Protein AF-A0A178V1F7-F1 (afdb_monomer_lite)

Sequence (96 aa):
MKLSWQKELLSEILGQKDIKIEHFGVVEQRLNHKKVLILLDDVDNLEFLKTLVGKAEWFGSGSRIIVITQDRQLLKAHEIDLVYEVKLPSQGLALR

InterPro domains:
  IPR027417 P-loop containing nucleoside triphosphate hydrolase [G3DSA:3.40.50.300] (2-82)
  IPR027417 P-loop containing nucleoside triphosphate hydrolase [SSF52540] (7-91)
  IPR044974 Disease resistance protein, plants [PTHR11017] (4-77)

Organism: Arabidopsis thaliana (NCBI:txid3702)

Radius of gyration: 15.83 Å; chains: 1; bounding box: 30×28×51 Å

pLDDT: mean 85.15, std 8.21, range [54.62, 95.31]

Foldseek 3Di:
DLVVLQQVLCCVVVVDPPDDDPDPLVLLVVAQAPAEEAEAEADDDLVSCCSHCPDVNSHRPNHYYHYYYPDPVSCVVVVNPDDDDDDDDDPVVVVD

Secondary structure (DSSP, 8-state):
-HHHHHHHHHHHHHT-SS----STTHHHHHHTT---EEEE-S---HHHHHHHT--GGGS-TT-EEEE--S-HHHHHTTT------PPPPPHHHHT-

Structure (mmCIF, N/CA/C/O backbone):
data_AF-A0A178V1F7-F1
#
_entry.id   AF-A0A178V1F7-F1
#
loop_
_atom_site.group_PDB
_atom_site.id
_atom_site.type_symbol
_atom_site.label_atom_id
_atom_site.label_alt_id
_atom_site.label_comp_id
_atom_site.label_asym_id
_atom_site.label_entity_id
_atom_site.label_seq_id
_atom_site.pdbx_PDB_ins_code
_atom_site.Cartn_x
_atom_site.Cartn_y
_atom_site.Cartn_z
_atom_site.occupancy
_atom_site.B_iso_or_equiv
_atom_site.auth_seq_id
_atom_site.auth_comp_id
_atom_site.auth_asym_id
_atom_site.auth_atom_id
_atom_site.pdbx_PDB_model_num
ATOM 1 N N . MET A 1 1 ? 8.030 3.927 17.862 1.00 54.62 1 MET A N 1
ATOM 2 C CA . MET A 1 1 ? 8.141 4.140 16.401 1.00 54.62 1 MET A CA 1
ATOM 3 C C . MET A 1 1 ? 6.948 3.626 15.591 1.00 54.62 1 MET A C 1
ATOM 5 O O . MET A 1 1 ? 6.562 4.322 14.676 1.00 54.62 1 MET A O 1
ATOM 9 N N . LYS A 1 2 ? 6.301 2.486 15.892 1.00 60.31 2 LYS A N 1
ATOM 10 C CA . LYS A 1 2 ? 5.158 1.993 15.078 1.00 60.31 2 LYS A CA 1
ATOM 11 C C . LYS A 1 2 ? 3.872 2.839 15.146 1.00 60.31 2 LYS A C 1
ATOM 13 O O . LYS A 1 2 ? 3.170 2.976 14.155 1.00 60.31 2 LYS A O 1
ATOM 18 N N . LEU A 1 3 ? 3.581 3.433 16.306 1.00 66.19 3 LEU A N 1
ATOM 19 C CA . LEU A 1 3 ? 2.342 4.190 16.543 1.00 66.19 3 LEU A CA 1
ATOM 20 C C . LEU A 1 3 ? 2.321 5.578 15.879 1.00 66.19 3 LEU A C 1
ATOM 22 O O . LEU A 1 3 ? 1.243 6.090 15.593 1.00 66.19 3 LEU A O 1
ATOM 26 N N . SER A 1 4 ? 3.481 6.194 15.619 1.00 75.50 4 SER A N 1
ATOM 27 C CA . SER A 1 4 ? 3.538 7.511 14.966 1.00 75.50 4 SER A CA 1
ATOM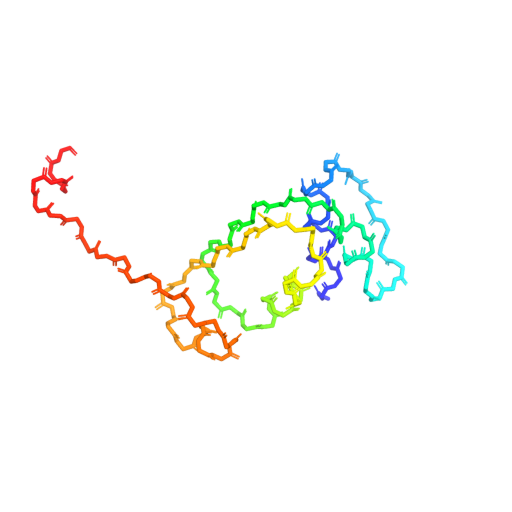 28 C C . SER A 1 4 ? 3.065 7.434 13.514 1.00 75.50 4 SER A C 1
ATOM 30 O O . SER A 1 4 ? 2.251 8.251 13.101 1.00 75.50 4 SER A O 1
ATOM 32 N N . TRP A 1 5 ? 3.463 6.386 12.790 1.00 77.19 5 TRP A N 1
ATOM 33 C CA . TRP A 1 5 ? 3.086 6.178 11.389 1.00 77.19 5 TRP A CA 1
ATOM 34 C C . TRP A 1 5 ? 1.592 5.928 11.195 1.00 77.19 5 TRP A C 1
ATOM 36 O O . TRP A 1 5 ? 0.978 6.477 10.287 1.00 77.19 5 TRP A O 1
ATOM 46 N N . GLN A 1 6 ? 0.973 5.141 12.078 1.00 79.75 6 GLN A N 1
ATOM 47 C CA . GLN A 1 6 ? -0.476 4.933 12.034 1.00 79.75 6 GLN A CA 1
ATOM 48 C C . GLN A 1 6 ? -1.238 6.239 12.283 1.00 79.75 6 GLN A C 1
ATOM 50 O O . GLN A 1 6 ? -2.288 6.464 11.680 1.00 79.75 6 GLN A O 1
ATOM 55 N N . LYS A 1 7 ? -0.713 7.106 13.160 1.00 84.25 7 LYS A N 1
ATOM 56 C CA . LYS A 1 7 ? -1.325 8.403 13.465 1.00 84.25 7 LYS A CA 1
ATOM 57 C C . LYS A 1 7 ? -1.235 9.333 12.263 1.00 84.25 7 LYS A C 1
ATOM 59 O O . LYS A 1 7 ? -2.235 9.959 11.927 1.00 84.25 7 LYS A O 1
ATOM 64 N N . GLU A 1 8 ? -0.073 9.395 11.621 1.00 83.12 8 GLU A N 1
ATOM 65 C CA . GLU A 1 8 ? 0.135 10.173 10.397 1.00 83.12 8 GLU A CA 1
ATOM 66 C C . GLU A 1 8 ? -0.768 9.682 9.264 1.00 83.12 8 GLU A C 1
ATOM 68 O O . GLU A 1 8 ? -1.527 10.477 8.718 1.00 83.12 8 GLU A O 1
ATOM 73 N N . LEU A 1 9 ? -0.803 8.373 8.992 1.00 82.94 9 LEU A N 1
ATOM 74 C CA . LEU A 1 9 ? -1.678 7.802 7.963 1.00 82.94 9 LEU A CA 1
ATOM 75 C C . LEU A 1 9 ? -3.151 8.133 8.206 1.00 82.94 9 LEU A C 1
ATOM 77 O O . LEU A 1 9 ? -3.860 8.555 7.295 1.00 82.94 9 LEU A O 1
ATOM 81 N N . LEU A 1 10 ? -3.625 7.945 9.439 1.00 87.50 10 LEU A N 1
ATOM 82 C CA . LEU A 1 10 ? -5.002 8.276 9.785 1.00 87.50 10 LEU A CA 1
ATOM 83 C C . LEU A 1 10 ? -5.267 9.778 9.671 1.00 87.50 10 LEU A C 1
ATOM 85 O O . LEU A 1 10 ? -6.355 10.157 9.246 1.00 87.50 10 LEU A O 1
ATOM 89 N N . SER A 1 11 ? -4.301 10.620 10.039 1.00 89.38 11 SER A N 1
ATOM 90 C CA . SER A 1 11 ? -4.419 12.076 9.940 1.00 89.38 11 SER A CA 1
ATOM 91 C C . SER A 1 11 ? -4.571 12.510 8.487 1.00 89.38 11 SER A C 1
ATOM 93 O O . SER A 1 11 ? -5.472 13.291 8.187 1.00 89.38 11 SER A O 1
ATOM 95 N N . GLU A 1 12 ? -3.748 11.963 7.593 1.00 87.56 12 GLU A N 1
ATOM 96 C CA . GLU A 1 12 ? -3.801 12.224 6.152 1.00 87.56 12 GLU A CA 1
ATOM 97 C C . GLU A 1 12 ? -5.115 11.725 5.534 1.00 87.56 12 GLU A C 1
ATOM 99 O O . GLU A 1 12 ? -5.835 12.488 4.891 1.00 87.56 12 GLU A O 1
ATOM 104 N N . ILE A 1 13 ? -5.499 10.468 5.786 1.00 87.56 13 ILE A N 1
ATOM 105 C CA . ILE A 1 13 ? -6.708 9.874 5.187 1.00 87.56 13 ILE A CA 1
ATOM 106 C C . ILE A 1 13 ? -7.993 10.534 5.707 1.00 87.56 13 ILE A C 1
ATOM 108 O O . ILE A 1 13 ? -8.964 10.683 4.961 1.00 87.56 13 ILE A O 1
ATOM 112 N N . LEU A 1 14 ? -8.042 10.885 6.995 1.00 89.12 14 LEU A N 1
ATOM 113 C CA . LEU A 1 14 ? -9.242 11.442 7.627 1.00 89.12 14 LEU A CA 1
ATOM 114 C C . LEU A 1 14 ? -9.273 12.975 7.622 1.00 89.12 14 LEU A C 1
ATOM 116 O O . LEU A 1 14 ? -10.312 13.541 7.962 1.00 89.12 14 LEU A O 1
ATOM 120 N N . GLY A 1 15 ? -8.168 13.642 7.277 1.00 88.50 15 GLY A N 1
ATOM 121 C CA . GLY A 1 15 ? -8.035 15.099 7.346 1.00 88.50 15 GLY A CA 1
ATOM 122 C C . GLY A 1 15 ? -8.152 15.658 8.770 1.00 88.50 15 GLY A C 1
ATOM 123 O O . GLY A 1 15 ? -8.620 16.781 8.958 1.00 88.50 15 GLY A O 1
ATOM 124 N N . GLN A 1 16 ? -7.790 14.872 9.789 1.00 88.12 16 GLN A N 1
ATOM 125 C CA . GLN A 1 16 ? -7.957 15.221 11.205 1.00 88.12 16 GLN A CA 1
ATOM 126 C C . GLN A 1 16 ? -6.607 15.296 11.914 1.00 88.12 16 GLN A C 1
ATOM 128 O O . GLN A 1 16 ? -5.870 14.316 11.952 1.00 88.12 16 GLN A O 1
ATOM 133 N N . LYS A 1 17 ? -6.322 16.431 12.558 1.00 83.50 17 LYS A N 1
ATOM 134 C CA . LYS A 1 17 ? -5.149 16.580 13.430 1.00 83.50 17 LYS A CA 1
ATOM 135 C C . LYS A 1 17 ? -5.397 15.924 14.793 1.00 83.50 17 LYS A C 1
ATOM 137 O O . LYS A 1 17 ? -6.536 15.772 15.224 1.00 83.50 17 LYS A O 1
ATOM 142 N N . ASP A 1 18 ? -4.315 15.531 15.464 1.00 81.19 18 ASP A N 1
ATOM 143 C CA . ASP A 1 18 ? -4.322 15.025 16.847 1.00 81.19 18 ASP A CA 1
ATOM 144 C C . ASP A 1 18 ? -5.144 13.756 17.107 1.00 81.19 18 ASP A C 1
ATOM 146 O O . ASP A 1 18 ? -5.679 13.541 18.197 1.00 81.19 18 ASP A O 1
ATOM 150 N N . ILE A 1 19 ? -5.173 12.849 16.129 1.00 84.88 19 ILE A N 1
ATOM 151 C CA . ILE A 1 19 ? -5.780 11.528 16.303 1.00 84.88 19 ILE A CA 1
ATOM 152 C C . ILE A 1 19 ? -5.101 10.783 17.458 1.00 84.88 19 ILE A C 1
ATOM 154 O O . ILE A 1 19 ? -3.886 10.568 17.465 1.00 84.88 19 ILE A O 1
ATOM 158 N N . LYS A 1 20 ? -5.904 10.374 18.442 1.00 82.81 20 LYS A N 1
ATOM 159 C CA . LYS A 1 20 ? -5.471 9.484 19.520 1.00 82.81 20 LYS A CA 1
ATOM 160 C C . LYS A 1 20 ? -5.480 8.042 19.024 1.00 82.81 20 LYS A C 1
ATOM 162 O O . LYS A 1 20 ? -6.500 7.563 18.531 1.00 82.81 20 LYS A O 1
ATOM 167 N N . ILE A 1 21 ? -4.349 7.362 19.179 1.00 81.75 21 ILE A N 1
ATOM 168 C CA . ILE A 1 21 ? -4.237 5.917 18.977 1.00 81.75 21 ILE A CA 1
ATOM 169 C C . ILE A 1 21 ? -4.126 5.283 20.354 1.00 81.75 21 ILE A C 1
ATOM 171 O O . ILE A 1 21 ? -3.090 5.373 21.005 1.00 81.75 21 ILE A O 1
ATOM 175 N N . GLU A 1 22 ? -5.230 4.703 20.811 1.00 78.31 22 GLU A N 1
ATOM 176 C CA . GLU A 1 22 ? -5.352 4.151 22.164 1.00 78.31 22 GLU A CA 1
ATOM 177 C C . GLU A 1 22 ? -4.947 2.671 22.226 1.00 78.31 22 GLU A C 1
ATOM 179 O O . GLU A 1 22 ? -4.573 2.180 23.285 1.00 78.31 22 GLU A O 1
ATOM 184 N N . HIS A 1 23 ? -4.994 1.959 21.094 1.00 78.00 23 HIS A N 1
ATOM 185 C CA . HIS A 1 23 ? -4.652 0.541 20.988 1.00 78.00 23 HIS A CA 1
ATOM 186 C C . HIS A 1 23 ? -4.300 0.146 19.541 1.00 78.00 23 HIS A C 1
ATOM 188 O O . HIS A 1 23 ? -4.508 0.908 18.594 1.00 78.00 23 HIS A O 1
ATOM 194 N N . PHE A 1 24 ? -3.767 -1.066 19.366 1.00 72.00 24 PHE A N 1
ATOM 195 C CA . PHE A 1 24 ? -3.577 -1.678 18.048 1.00 72.00 24 PHE A CA 1
ATOM 196 C C . PHE A 1 24 ? -4.937 -2.019 17.420 1.00 72.00 24 PHE A C 1
ATOM 198 O O . PHE A 1 24 ? -5.773 -2.614 18.086 1.00 72.00 24 PHE A O 1
ATOM 205 N N . GLY A 1 25 ? -5.152 -1.664 16.147 1.00 77.69 25 GLY A N 1
ATOM 206 C CA . GLY A 1 25 ? -6.410 -1.927 15.421 1.00 77.69 25 GLY A CA 1
ATOM 207 C C . GLY A 1 25 ? -7.282 -0.692 15.161 1.00 77.69 25 GLY A C 1
ATOM 208 O O . GLY A 1 25 ? -8.241 -0.767 14.399 1.00 77.69 25 GLY A O 1
ATOM 209 N N . VAL A 1 26 ? -6.915 0.480 15.696 1.00 84.31 26 VAL A N 1
ATOM 210 C CA . VAL A 1 26 ? -7.630 1.749 15.438 1.00 84.31 26 VAL A CA 1
ATOM 211 C C . VAL A 1 26 ? -7.689 2.089 13.943 1.00 84.31 26 VAL A C 1
ATOM 213 O O . VAL A 1 26 ? -8.666 2.683 13.490 1.00 84.31 26 VAL A O 1
ATOM 216 N N . VAL A 1 27 ? -6.665 1.707 13.170 1.00 84.44 27 VAL A N 1
ATOM 217 C CA . VAL A 1 27 ? -6.635 1.911 11.712 1.00 84.44 27 VAL A CA 1
ATOM 218 C C . VAL A 1 27 ? -7.779 1.158 11.043 1.00 84.44 27 VAL A C 1
ATOM 220 O O . VAL A 1 27 ? -8.605 1.780 10.382 1.00 84.44 27 VAL A O 1
ATOM 223 N N . GLU A 1 28 ? -7.874 -0.148 11.285 1.00 85.81 28 GLU A N 1
ATOM 224 C CA . GLU A 1 28 ? -8.962 -0.991 10.789 1.00 85.81 28 GLU A CA 1
ATOM 225 C C . GLU A 1 28 ? -10.323 -0.445 11.224 1.00 85.81 28 GLU A C 1
ATOM 227 O O . GLU A 1 28 ? -11.170 -0.166 10.383 1.00 85.81 28 GLU A O 1
ATOM 232 N N . GLN A 1 29 ? -10.519 -0.175 12.517 1.00 88.31 29 GLN A N 1
ATOM 233 C CA . GLN A 1 29 ? -11.803 0.313 13.029 1.00 88.31 29 GLN A CA 1
ATOM 234 C C . GLN A 1 29 ? -12.265 1.617 12.355 1.00 88.31 29 GLN A C 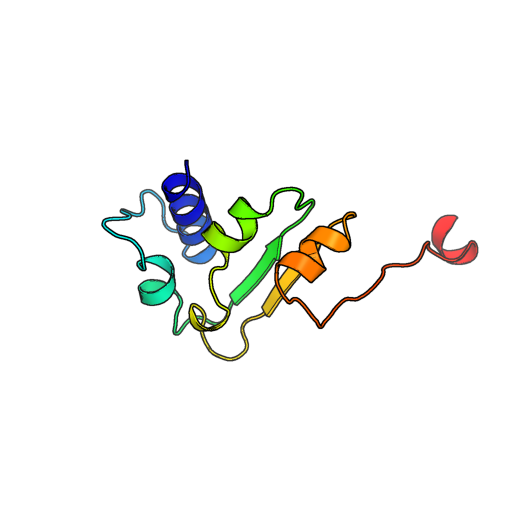1
ATOM 236 O O . GLN A 1 29 ? -13.463 1.842 12.183 1.00 88.31 29 GLN A O 1
ATOM 241 N N . ARG A 1 30 ? -11.329 2.503 11.996 1.00 88.75 30 ARG A N 1
ATOM 242 C CA . ARG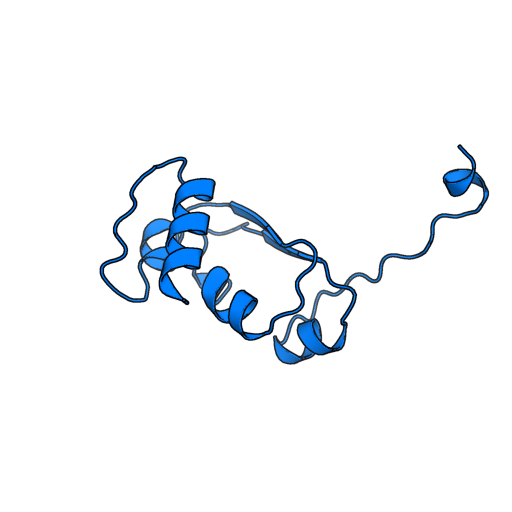 A 1 30 ? -11.649 3.800 11.384 1.00 88.75 30 ARG A CA 1
ATOM 243 C C . ARG A 1 30 ? -11.739 3.754 9.861 1.00 88.75 30 ARG A C 1
ATOM 245 O O . ARG A 1 30 ? -12.375 4.642 9.282 1.00 88.75 30 ARG A O 1
ATOM 252 N N . LEU A 1 31 ? -11.095 2.782 9.215 1.00 89.69 31 LEU A N 1
ATOM 253 C CA . LEU A 1 31 ? -10.959 2.720 7.759 1.00 89.69 31 LEU A CA 1
ATOM 254 C C . LEU A 1 31 ? -11.690 1.536 7.103 1.00 89.69 31 LEU A C 1
ATOM 256 O O . LEU A 1 31 ? -11.888 1.584 5.889 1.00 89.69 31 LEU A O 1
ATOM 260 N N . ASN A 1 32 ? -12.183 0.547 7.858 1.00 90.31 32 ASN A N 1
ATOM 261 C CA . ASN A 1 32 ? -12.831 -0.680 7.352 1.00 90.31 32 ASN A CA 1
ATOM 262 C C . ASN A 1 32 ? -14.051 -0.455 6.436 1.00 90.31 32 ASN A C 1
ATOM 264 O O . ASN A 1 32 ? -14.464 -1.351 5.704 1.00 90.31 32 ASN A O 1
ATOM 268 N N . HIS A 1 33 ? -14.642 0.739 6.450 1.00 90.44 33 HIS A N 1
ATOM 269 C CA . HIS A 1 33 ? -15.765 1.118 5.587 1.00 90.44 33 HIS A CA 1
ATOM 270 C C . HIS A 1 33 ? -15.440 2.291 4.656 1.00 90.44 33 HIS A C 1
ATOM 272 O O . HIS A 1 33 ? -16.320 2.806 3.965 1.00 90.44 33 HIS A O 1
ATOM 278 N N . LYS A 1 34 ? -14.180 2.728 4.615 1.00 90.81 34 LYS A N 1
ATOM 279 C CA . LYS A 1 34 ? -13.727 3.824 3.759 1.00 90.81 34 LYS A CA 1
ATOM 280 C C . LYS A 1 34 ? -12.982 3.272 2.559 1.00 90.81 34 LYS A C 1
ATOM 282 O O . LYS A 1 34 ? -11.988 2.569 2.701 1.00 90.81 34 LYS A O 1
ATOM 287 N N . LYS A 1 35 ? -13.459 3.635 1.370 1.00 93.38 35 LYS A N 1
ATOM 288 C CA . LYS A 1 35 ? -12.741 3.389 0.125 1.00 93.38 35 LYS A CA 1
ATOM 289 C C . LYS A 1 35 ? -11.572 4.368 0.024 1.00 93.38 35 LYS A C 1
ATOM 291 O O . LYS A 1 35 ? -11.804 5.574 -0.036 1.00 93.38 35 LYS A O 1
ATOM 296 N N . VAL A 1 36 ? -10.347 3.853 -0.014 1.00 90.62 36 VAL A N 1
ATOM 297 C CA . VAL A 1 36 ? -9.117 4.658 -0.077 1.00 90.62 36 VAL A CA 1
ATOM 298 C C . VAL A 1 36 ? -8.246 4.277 -1.272 1.00 90.62 36 VAL A C 1
ATOM 300 O O . VAL A 1 36 ? -8.286 3.145 -1.757 1.00 90.62 36 VAL A O 1
ATOM 303 N N . LEU A 1 37 ? -7.441 5.228 -1.737 1.00 92.25 37 LEU A N 1
ATOM 304 C CA . LEU A 1 37 ? -6.325 4.988 -2.645 1.00 92.25 37 LEU A CA 1
ATOM 305 C C . LEU A 1 37 ? -5.056 5.463 -1.941 1.00 92.25 37 LEU A C 1
ATOM 307 O O . LEU A 1 37 ? -4.921 6.655 -1.682 1.00 92.25 37 LEU A O 1
ATOM 311 N N . ILE A 1 38 ? -4.162 4.535 -1.611 1.00 88.88 38 ILE A N 1
ATOM 312 C CA . ILE A 1 38 ? -2.906 4.831 -0.916 1.00 88.88 38 ILE A CA 1
ATOM 313 C C . ILE A 1 38 ? -1.756 4.567 -1.883 1.00 88.88 38 ILE A C 1
ATOM 315 O O . ILE A 1 38 ? -1.661 3.475 -2.443 1.00 88.88 38 ILE A O 1
ATOM 319 N N . LEU A 1 39 ? -0.894 5.565 -2.065 1.00 89.81 39 LEU A N 1
ATOM 320 C CA . LEU A 1 39 ? 0.359 5.439 -2.801 1.00 89.81 39 LEU A CA 1
ATOM 321 C C . LEU A 1 39 ? 1.505 5.497 -1.792 1.00 89.81 39 LEU A C 1
ATOM 323 O O . LEU A 1 39 ? 1.614 6.472 -1.052 1.00 89.81 39 LEU A O 1
ATOM 327 N N . LEU A 1 40 ? 2.324 4.453 -1.745 1.00 88.94 40 LEU A N 1
ATOM 328 C CA . LEU A 1 40 ? 3.524 4.406 -0.917 1.00 88.94 40 LEU A CA 1
ATOM 329 C C . LEU A 1 40 ? 4.728 4.453 -1.849 1.00 88.94 40 LEU A C 1
ATOM 331 O O . LEU A 1 40 ? 5.001 3.472 -2.539 1.00 88.94 40 LEU A O 1
ATOM 335 N N . ASP A 1 41 ? 5.382 5.608 -1.900 1.00 88.94 41 ASP A N 1
ATOM 336 C CA . ASP A 1 41 ? 6.565 5.833 -2.724 1.00 88.94 41 ASP A CA 1
ATOM 337 C C . ASP A 1 41 ? 7.852 5.513 -1.958 1.00 88.94 41 ASP A C 1
ATOM 339 O O . ASP A 1 41 ? 7.893 5.656 -0.736 1.00 88.94 41 ASP A O 1
ATOM 343 N N . ASP A 1 42 ? 8.871 5.067 -2.692 1.00 88.38 42 ASP A N 1
ATOM 344 C CA . ASP A 1 42 ? 10.222 4.758 -2.201 1.00 88.38 42 ASP A CA 1
ATOM 345 C C . ASP A 1 42 ? 10.274 3.873 -0.937 1.00 88.38 42 ASP A C 1
ATOM 347 O O . ASP A 1 42 ? 10.968 4.148 0.041 1.00 88.38 42 ASP A O 1
ATOM 351 N N . VAL A 1 43 ? 9.494 2.789 -0.930 1.00 85.81 43 VAL A N 1
ATOM 352 C CA . VAL A 1 43 ? 9.447 1.886 0.227 1.00 85.81 43 VAL A CA 1
ATOM 353 C C . VAL A 1 43 ? 10.661 0.956 0.243 1.00 85.81 43 VAL A C 1
ATOM 355 O O . VAL A 1 43 ? 10.800 0.096 -0.630 1.00 85.81 43 VAL A O 1
ATOM 358 N N . ASP A 1 44 ? 11.477 1.061 1.291 1.00 83.75 44 ASP A N 1
ATOM 359 C CA . ASP A 1 44 ? 12.688 0.256 1.519 1.00 83.75 44 ASP A CA 1
ATOM 360 C C . ASP A 1 44 ? 12.616 -0.641 2.775 1.00 83.75 44 ASP A C 1
ATOM 362 O O . ASP A 1 44 ? 13.429 -1.549 2.958 1.00 83.75 44 ASP A O 1
ATOM 366 N N . ASN A 1 45 ? 11.624 -0.421 3.646 1.00 79.94 45 ASN A N 1
ATOM 367 C CA . ASN A 1 45 ? 11.539 -1.068 4.951 1.00 79.94 45 ASN A CA 1
ATOM 368 C C . ASN A 1 45 ? 10.345 -2.023 5.060 1.00 79.94 45 ASN A C 1
ATOM 370 O O . ASN A 1 45 ? 9.177 -1.637 4.955 1.00 79.94 45 ASN A O 1
ATOM 374 N N . LEU A 1 46 ? 10.642 -3.283 5.387 1.00 73.81 46 LEU A N 1
ATOM 375 C CA . LEU A 1 46 ? 9.633 -4.322 5.532 1.00 73.81 46 LEU A CA 1
ATOM 376 C C . LEU A 1 46 ? 8.635 -4.046 6.674 1.00 73.81 46 LEU A C 1
ATOM 378 O O . LEU A 1 46 ? 7.440 -4.322 6.582 1.00 73.81 46 LEU A O 1
ATOM 382 N N . GLU A 1 47 ? 9.127 -3.513 7.787 1.00 75.88 47 GLU A N 1
ATOM 383 C CA . GLU A 1 47 ? 8.329 -3.273 8.987 1.00 75.88 47 GLU A CA 1
ATOM 384 C C . GLU A 1 47 ? 7.359 -2.095 8.813 1.00 75.88 47 GLU A C 1
ATOM 386 O O . GLU A 1 47 ? 6.291 -2.071 9.435 1.00 75.88 47 GLU A O 1
ATOM 391 N N . PHE A 1 48 ? 7.693 -1.157 7.923 1.00 74.88 48 PHE A N 1
ATOM 392 C CA . PHE A 1 48 ? 6.856 -0.016 7.561 1.00 74.88 48 PHE A CA 1
ATOM 393 C C . PHE A 1 48 ? 5.555 -0.468 6.889 1.00 74.88 48 PHE A C 1
ATOM 395 O O . PHE A 1 48 ? 4.473 -0.132 7.374 1.00 74.88 48 PHE A O 1
ATOM 402 N N . LEU A 1 49 ? 5.644 -1.316 5.857 1.00 78.19 49 LEU A N 1
ATOM 403 C CA . LEU A 1 49 ? 4.478 -1.866 5.152 1.00 78.19 49 LEU A CA 1
ATOM 404 C C . LEU A 1 49 ? 3.536 -2.621 6.091 1.00 78.19 49 LEU A C 1
ATOM 406 O O . LEU A 1 49 ? 2.340 -2.328 6.135 1.00 78.19 49 LEU A O 1
ATOM 410 N N . LYS A 1 50 ? 4.078 -3.529 6.913 1.00 77.12 50 LYS A N 1
ATOM 411 C CA . LYS A 1 50 ? 3.274 -4.270 7.902 1.00 77.12 50 LYS A CA 1
ATOM 412 C C . LYS A 1 50 ? 2.569 -3.348 8.896 1.00 77.12 50 LYS A C 1
ATOM 414 O O . LYS A 1 50 ? 1.462 -3.648 9.330 1.00 77.12 50 LYS A O 1
ATOM 419 N N . THR A 1 51 ? 3.205 -2.240 9.274 1.00 73.12 51 THR A N 1
ATOM 420 C CA . THR A 1 51 ? 2.662 -1.309 10.274 1.00 73.12 51 THR A CA 1
ATOM 421 C C . THR A 1 51 ? 1.576 -0.393 9.700 1.00 73.12 51 THR A C 1
ATOM 423 O O . THR A 1 51 ? 0.594 -0.112 10.395 1.00 73.12 51 THR A O 1
ATOM 426 N N . LEU A 1 52 ? 1.750 0.081 8.463 1.00 71.81 52 LEU A N 1
ATOM 427 C CA . LEU A 1 52 ? 0.882 1.084 7.836 1.00 71.81 52 LEU A CA 1
ATOM 428 C C . LEU A 1 52 ? -0.344 0.494 7.162 1.00 71.81 52 LEU A C 1
ATOM 430 O O . LEU A 1 52 ? -1.445 1.009 7.335 1.00 71.81 52 LEU A O 1
ATOM 434 N N . VAL A 1 53 ? -0.152 -0.570 6.392 1.00 68.12 53 VAL A N 1
ATOM 435 C CA . VAL A 1 53 ? -1.214 -1.125 5.548 1.00 68.12 53 VAL A CA 1
ATOM 436 C C . VAL A 1 53 ? -1.696 -2.486 6.014 1.00 68.12 53 VAL A C 1
ATOM 438 O O . VAL A 1 53 ? -2.709 -2.954 5.505 1.00 68.12 53 VAL A O 1
ATOM 441 N N . GLY A 1 54 ? -1.045 -3.056 7.037 1.00 72.69 54 GLY A N 1
ATOM 442 C CA . GLY A 1 54 ? -1.507 -4.244 7.748 1.00 72.69 54 GLY A CA 1
ATOM 443 C C . GLY A 1 54 ? -1.978 -5.328 6.789 1.00 72.69 54 GLY A C 1
ATOM 444 O O . GLY A 1 54 ? -1.193 -5.844 5.996 1.00 72.69 54 GLY A O 1
ATOM 445 N N . LYS A 1 55 ? -3.277 -5.638 6.849 1.00 74.50 55 LYS A N 1
ATOM 446 C CA . LYS A 1 55 ? -3.976 -6.432 5.835 1.00 74.50 55 LYS A CA 1
ATOM 447 C C . LYS A 1 55 ? -4.889 -5.535 5.005 1.00 74.50 55 LYS A C 1
ATOM 449 O O . LYS A 1 55 ? -5.472 -4.587 5.524 1.00 74.50 55 LYS A O 1
ATOM 454 N N . ALA A 1 56 ? -5.128 -5.919 3.751 1.00 74.62 56 ALA A N 1
ATOM 455 C CA . ALA A 1 56 ? -6.108 -5.260 2.882 1.00 74.62 56 ALA A CA 1
ATOM 456 C C . ALA A 1 56 ? -7.520 -5.166 3.507 1.00 74.62 56 ALA A C 1
ATOM 458 O O . ALA A 1 56 ? -8.278 -4.258 3.183 1.00 74.62 56 ALA A O 1
ATOM 459 N N . GLU A 1 57 ? -7.840 -6.071 4.438 1.00 80.31 57 GLU A N 1
ATOM 460 C CA . GLU A 1 57 ? -9.085 -6.130 5.220 1.00 80.31 57 GLU A CA 1
ATOM 461 C C . GLU A 1 57 ? -9.325 -4.888 6.095 1.00 80.31 57 GLU A C 1
ATOM 463 O O . GLU A 1 57 ? -10.457 -4.621 6.489 1.00 80.31 57 GLU A O 1
ATOM 468 N N . TRP A 1 58 ? -8.287 -4.094 6.371 1.00 87.38 58 TRP A N 1
ATOM 469 C CA . TRP A 1 58 ? -8.405 -2.875 7.174 1.00 87.38 58 TRP A CA 1
ATOM 470 C C . TRP A 1 58 ? -9.165 -1.744 6.478 1.00 87.38 58 TRP A C 1
ATOM 472 O O . TRP A 1 58 ? -9.490 -0.745 7.121 1.00 87.38 58 TRP A O 1
ATOM 482 N N . PHE A 1 59 ? -9.439 -1.875 5.180 1.00 89.75 59 PHE A N 1
ATOM 483 C CA . PHE A 1 59 ? -10.011 -0.820 4.355 1.00 89.75 59 PHE A CA 1
ATOM 484 C C . PHE A 1 59 ? -11.337 -1.248 3.730 1.00 89.75 59 PHE A C 1
ATOM 486 O O . PHE A 1 59 ? -11.598 -2.426 3.493 1.00 89.75 59 PHE A O 1
ATOM 493 N N . GLY A 1 60 ? -12.175 -0.264 3.408 1.00 92.25 60 GLY A N 1
ATOM 494 C CA . GLY A 1 60 ? -13.450 -0.509 2.746 1.00 92.25 60 GLY A CA 1
ATOM 495 C C . GLY A 1 60 ? -13.295 -1.128 1.358 1.00 92.25 60 GLY A C 1
ATOM 496 O O . GLY A 1 60 ? -12.286 -0.947 0.672 1.00 92.25 60 GLY A O 1
ATOM 497 N N . SER A 1 61 ? -14.343 -1.823 0.912 1.00 92.56 61 SER A N 1
ATOM 498 C CA . SER A 1 61 ? -14.387 -2.449 -0.413 1.00 92.56 61 SER A CA 1
ATOM 499 C C . SER A 1 61 ? -14.050 -1.465 -1.544 1.00 92.56 61 SER A C 1
ATOM 501 O O . SER A 1 61 ? -14.462 -0.301 -1.547 1.00 92.56 61 SER A O 1
ATOM 503 N N . GLY A 1 62 ? -13.281 -1.946 -2.525 1.00 92.12 62 GLY A N 1
ATOM 504 C CA . GLY A 1 62 ? -12.805 -1.155 -3.660 1.00 92.12 62 GLY A CA 1
ATOM 505 C C . GLY A 1 62 ? -11.595 -0.264 -3.362 1.00 92.12 62 GLY A C 1
ATOM 506 O O . GLY A 1 62 ? -11.195 0.495 -4.250 1.00 92.12 62 GLY A O 1
ATOM 507 N N . SER A 1 63 ? -11.027 -0.339 -2.155 1.00 91.62 63 SER A N 1
ATOM 508 C CA . SER A 1 63 ? -9.760 0.318 -1.824 1.00 91.62 63 SER A CA 1
ATOM 509 C C . SER A 1 63 ? -8.596 -0.270 -2.613 1.00 91.62 63 SER A C 1
ATOM 511 O O . SER A 1 63 ? -8.626 -1.432 -3.024 1.00 91.62 63 SER A O 1
ATOM 513 N N . ARG A 1 64 ? -7.565 0.544 -2.838 1.00 91.25 64 ARG A N 1
ATOM 514 C CA . ARG A 1 64 ? -6.335 0.132 -3.518 1.00 91.25 64 ARG A CA 1
ATOM 515 C C . ARG A 1 64 ? -5.128 0.720 -2.808 1.00 91.25 64 ARG A C 1
ATOM 517 O O . ARG A 1 64 ? -5.114 1.900 -2.472 1.00 91.25 64 ARG A O 1
ATOM 524 N N . ILE A 1 65 ? -4.114 -0.109 -2.623 1.00 89.06 65 ILE A N 1
ATOM 525 C CA . ILE A 1 65 ? -2.815 0.281 -2.086 1.00 89.06 65 ILE A CA 1
ATOM 526 C C . ILE A 1 65 ? -1.800 -0.034 -3.175 1.00 89.06 65 ILE A C 1
ATOM 528 O O . ILE A 1 65 ? -1.789 -1.148 -3.698 1.00 89.06 65 ILE A O 1
ATOM 532 N N . ILE A 1 66 ? -0.984 0.946 -3.537 1.00 91.69 66 ILE A N 1
ATOM 533 C CA . ILE A 1 66 ? 0.066 0.806 -4.540 1.00 91.69 66 ILE A CA 1
ATOM 534 C C . ILE A 1 66 ? 1.387 1.095 -3.843 1.00 91.69 66 ILE A C 1
ATOM 536 O O . ILE A 1 66 ? 1.572 2.171 -3.279 1.00 91.69 66 ILE A O 1
ATOM 540 N N . VAL A 1 67 ? 2.285 0.118 -3.883 1.00 91.31 67 VAL A N 1
ATOM 541 C CA . VAL A 1 67 ? 3.638 0.219 -3.338 1.00 91.31 67 VAL A CA 1
ATOM 542 C C . VAL A 1 67 ? 4.599 0.397 -4.501 1.00 91.31 67 VAL A C 1
ATOM 544 O O . VAL A 1 67 ? 4.587 -0.404 -5.438 1.00 91.31 67 VAL A O 1
ATOM 547 N N . ILE A 1 68 ? 5.416 1.439 -4.441 1.00 93.31 68 ILE A N 1
ATOM 548 C CA . ILE A 1 68 ? 6.455 1.740 -5.418 1.00 93.31 68 ILE A CA 1
ATOM 549 C C . ILE A 1 68 ? 7.792 1.529 -4.714 1.00 93.31 68 ILE A C 1
ATOM 551 O O . ILE A 1 68 ? 8.051 2.075 -3.644 1.00 93.31 68 ILE A O 1
ATOM 555 N N . THR A 1 69 ? 8.619 0.662 -5.287 1.00 92.94 69 THR A N 1
ATOM 556 C CA . THR A 1 69 ? 9.930 0.313 -4.742 1.00 92.94 69 THR A CA 1
ATOM 557 C C . THR A 1 69 ? 10.846 -0.155 -5.864 1.00 92.94 69 THR A C 1
ATOM 559 O O . THR A 1 69 ? 10.386 -0.673 -6.887 1.00 92.94 69 THR A O 1
ATOM 562 N N . GLN A 1 70 ? 12.148 0.015 -5.659 1.00 93.06 70 GLN A N 1
ATOM 563 C CA . GLN A 1 70 ? 13.185 -0.579 -6.500 1.00 93.06 70 GLN A CA 1
ATOM 564 C C . GLN A 1 70 ? 13.570 -1.992 -6.026 1.00 93.06 70 GLN A C 1
ATOM 566 O O . GLN A 1 70 ? 14.210 -2.735 -6.772 1.00 93.06 70 GLN A O 1
ATOM 571 N N . ASP A 1 71 ? 13.155 -2.397 -4.819 1.00 91.38 71 ASP A N 1
ATOM 572 C CA . ASP A 1 71 ? 13.446 -3.715 -4.262 1.00 91.38 71 ASP A CA 1
ATOM 573 C C . ASP A 1 71 ? 12.294 -4.704 -4.492 1.00 91.38 71 ASP A C 1
ATOM 575 O O . ASP A 1 71 ? 11.296 -4.772 -3.770 1.00 91.38 71 ASP A O 1
ATOM 579 N N . ARG A 1 72 ? 12.465 -5.565 -5.496 1.00 90.12 72 ARG A N 1
ATOM 580 C CA . ARG A 1 72 ? 11.504 -6.634 -5.792 1.00 90.12 72 ARG A CA 1
ATOM 581 C C . ARG A 1 72 ? 11.413 -7.689 -4.679 1.00 90.12 72 ARG A C 1
ATOM 583 O O . ARG A 1 72 ? 10.385 -8.363 -4.579 1.00 90.12 72 ARG A O 1
ATOM 590 N N . GLN A 1 73 ? 12.458 -7.886 -3.874 1.00 89.38 73 GLN A N 1
ATOM 591 C CA . GLN A 1 73 ? 12.432 -8.863 -2.778 1.00 89.38 73 GLN A CA 1
ATOM 592 C C . GLN A 1 73 ? 11.502 -8.405 -1.655 1.00 89.38 73 GLN A C 1
ATOM 594 O O . GLN A 1 73 ? 10.801 -9.235 -1.076 1.00 89.38 73 GLN A O 1
ATOM 599 N N . LEU A 1 74 ? 11.413 -7.097 -1.414 1.00 88.94 74 LEU A N 1
ATOM 600 C CA . LEU A 1 74 ? 10.497 -6.513 -0.436 1.00 88.94 74 LEU A CA 1
ATOM 601 C C . LEU A 1 74 ? 9.024 -6.798 -0.771 1.00 88.94 74 LEU 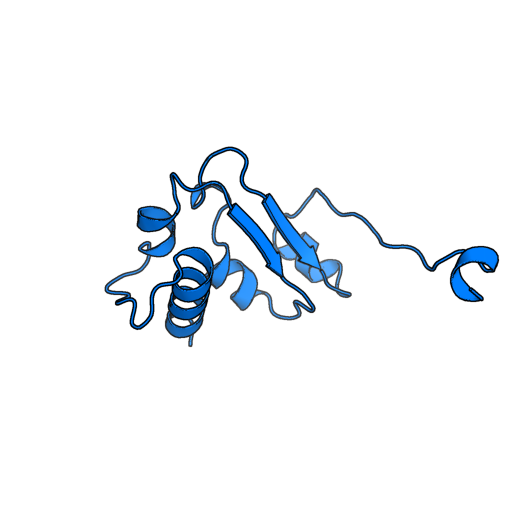A C 1
ATOM 603 O O . LEU A 1 74 ? 8.247 -7.120 0.133 1.00 88.94 74 LEU A O 1
ATOM 607 N N . LEU A 1 75 ? 8.655 -6.762 -2.057 1.00 89.19 75 LEU A N 1
ATOM 608 C CA . LEU A 1 75 ? 7.310 -7.134 -2.522 1.00 89.19 75 LEU A CA 1
ATOM 609 C C . LEU A 1 75 ? 7.022 -8.625 -2.290 1.00 89.19 75 LEU A C 1
ATOM 611 O O . LEU A 1 75 ? 5.968 -8.979 -1.763 1.00 89.19 75 LEU A O 1
ATOM 615 N N . LYS A 1 76 ? 7.985 -9.500 -2.615 1.00 88.00 76 LYS A N 1
ATOM 616 C CA . LYS A 1 76 ? 7.861 -10.952 -2.393 1.00 88.00 76 LYS A CA 1
ATOM 617 C C . LYS A 1 76 ? 7.726 -11.305 -0.914 1.00 88.00 76 LYS A C 1
ATOM 619 O O . LYS A 1 76 ? 6.906 -12.143 -0.562 1.00 88.00 76 LYS A O 1
ATOM 624 N N . ALA A 1 77 ? 8.502 -10.655 -0.050 1.00 86.94 77 ALA A N 1
ATOM 625 C CA . ALA A 1 77 ? 8.466 -10.878 1.393 1.00 86.94 77 ALA A CA 1
ATOM 626 C C . ALA A 1 77 ? 7.141 -10.433 2.054 1.00 86.94 77 ALA A C 1
ATOM 628 O O . ALA A 1 77 ? 6.895 -10.773 3.212 1.00 86.94 77 ALA A O 1
ATOM 629 N N . HIS A 1 78 ? 6.300 -9.689 1.327 1.00 82.81 78 HIS A N 1
ATOM 630 C CA . HIS A 1 78 ? 4.944 -9.301 1.723 1.00 82.81 78 HIS A CA 1
ATOM 631 C C . HIS A 1 78 ? 3.838 -10.059 0.996 1.00 82.81 78 HIS A C 1
ATOM 633 O O . HIS A 1 78 ? 2.678 -9.686 1.150 1.00 82.81 78 HIS A O 1
ATOM 639 N N . GLU A 1 79 ? 4.178 -11.082 0.206 1.00 84.94 79 GLU A N 1
ATOM 640 C CA . GLU A 1 79 ? 3.187 -11.861 -0.549 1.00 84.94 79 GLU A CA 1
ATOM 641 C C . GLU A 1 79 ? 2.350 -10.965 -1.488 1.00 84.94 79 GLU A C 1
ATOM 643 O O . GLU A 1 79 ? 1.168 -11.194 -1.734 1.00 84.94 79 GLU A O 1
ATOM 648 N N . ILE A 1 80 ? 2.965 -9.895 -2.014 1.00 85.94 80 ILE A N 1
ATOM 649 C CA . ILE A 1 80 ? 2.340 -9.032 -3.018 1.00 85.94 80 ILE A CA 1
ATOM 650 C C . ILE A 1 80 ? 2.544 -9.681 -4.387 1.00 85.94 80 ILE A C 1
ATOM 652 O O . ILE A 1 80 ? 3.611 -9.564 -4.992 1.00 85.94 80 ILE A O 1
ATOM 656 N N . ASP A 1 81 ? 1.502 -10.344 -4.884 1.00 84.06 81 ASP A N 1
ATOM 657 C CA . ASP A 1 81 ? 1.555 -11.065 -6.162 1.00 84.06 81 ASP A CA 1
ATOM 658 C C . ASP A 1 81 ? 1.339 -10.159 -7.385 1.00 84.06 81 ASP A C 1
ATOM 660 O O . ASP A 1 81 ? 1.874 -10.411 -8.468 1.00 84.06 81 ASP A O 1
ATOM 664 N N . LEU A 1 82 ? 0.563 -9.079 -7.232 1.00 91.62 82 LEU A N 1
ATOM 665 C CA . LEU A 1 8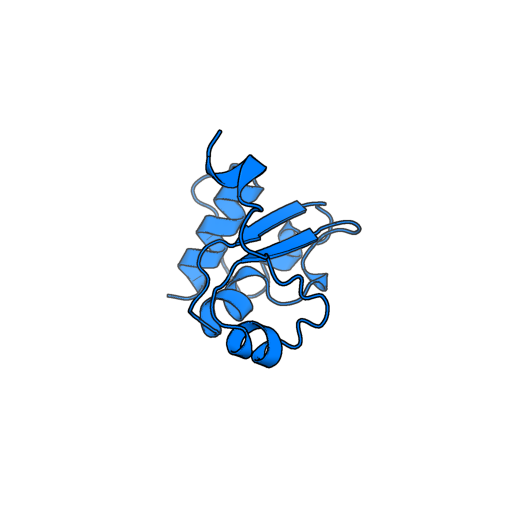2 ? 0.271 -8.148 -8.322 1.00 91.62 82 LEU A CA 1
ATOM 666 C C . LEU A 1 82 ? 1.397 -7.118 -8.468 1.00 91.62 82 LEU A C 1
ATOM 668 O O . LEU A 1 82 ? 1.330 -6.019 -7.918 1.00 91.62 82 LEU A O 1
ATOM 672 N N . VAL A 1 83 ? 2.426 -7.479 -9.232 1.00 93.50 83 VAL A N 1
ATOM 673 C CA . VAL A 1 83 ? 3.603 -6.633 -9.473 1.00 93.50 83 VAL A CA 1
ATOM 674 C C . VAL A 1 83 ? 3.635 -6.149 -10.920 1.00 93.50 83 VAL A C 1
ATOM 676 O O . VAL A 1 83 ? 3.581 -6.946 -11.857 1.00 93.50 83 VAL A O 1
ATOM 679 N N . TYR A 1 84 ? 3.781 -4.836 -11.100 1.00 95.31 84 TYR A N 1
ATOM 680 C CA . TYR A 1 84 ? 4.055 -4.219 -12.395 1.00 95.31 84 TYR A CA 1
ATOM 681 C C . TYR A 1 84 ? 5.489 -3.685 -12.428 1.00 95.31 84 TYR A C 1
ATOM 683 O O . TYR A 1 84 ? 5.847 -2.804 -11.651 1.00 95.31 84 TYR A O 1
ATOM 691 N N . GLU A 1 85 ? 6.306 -4.213 -13.339 1.00 95.06 85 GLU A N 1
ATOM 692 C CA . GLU A 1 85 ? 7.672 -3.738 -13.553 1.00 95.06 85 GLU A CA 1
ATOM 693 C C . GLU A 1 85 ? 7.665 -2.565 -14.540 1.00 95.06 85 GLU A C 1
ATOM 695 O O . GLU A 1 85 ? 7.399 -2.728 -15.736 1.00 95.06 85 GLU A O 1
ATOM 700 N N . VAL A 1 86 ? 7.940 -1.365 -14.025 1.00 93.88 86 VAL A N 1
ATOM 701 C CA . VAL A 1 86 ? 8.027 -0.149 -14.837 1.00 93.88 86 VAL A CA 1
ATOM 702 C C . VAL A 1 86 ? 9.273 -0.227 -15.717 1.00 93.88 86 VAL A C 1
ATOM 704 O O . VAL A 1 86 ? 10.391 -0.352 -15.225 1.00 93.88 86 VAL A O 1
ATOM 707 N N . LYS A 1 87 ? 9.084 -0.130 -17.035 1.00 93.69 87 LYS A N 1
ATOM 708 C CA . LYS A 1 87 ? 10.185 -0.081 -18.002 1.00 93.69 87 LYS A CA 1
ATOM 709 C C . LYS A 1 87 ? 10.655 1.350 -18.221 1.00 93.69 87 LYS A C 1
ATOM 711 O O . LYS A 1 87 ? 9.883 2.297 -18.078 1.00 93.69 87 LYS A O 1
ATOM 716 N N . LEU A 1 88 ? 11.904 1.483 -18.659 1.00 94.50 88 LEU A N 1
ATOM 717 C CA . LEU A 1 88 ? 12.410 2.750 -19.172 1.00 94.50 88 LEU A CA 1
ATOM 718 C C . LEU A 1 88 ? 11.523 3.258 -20.321 1.00 94.50 88 LEU A C 1
ATOM 720 O O . LEU A 1 88 ? 11.019 2.452 -21.116 1.00 94.50 88 LEU A O 1
ATOM 724 N N . PRO A 1 89 ? 11.341 4.583 -20.436 1.00 94.25 89 PRO A N 1
ATOM 725 C CA . PRO A 1 89 ? 10.623 5.159 -21.560 1.00 94.25 89 PRO A CA 1
ATOM 726 C C . PRO A 1 89 ? 11.341 4.842 -22.879 1.00 94.25 89 PRO A C 1
ATOM 728 O O . PRO A 1 89 ? 12.565 4.725 -22.939 1.00 94.25 89 PRO A O 1
ATOM 731 N N . SER A 1 90 ? 10.573 4.731 -23.965 1.00 94.31 90 SER A N 1
ATOM 732 C CA . SER A 1 90 ? 11.155 4.665 -25.313 1.00 94.31 90 SER A CA 1
ATOM 733 C C . SER A 1 90 ? 11.925 5.953 -25.634 1.00 94.31 90 SER A C 1
ATOM 735 O O . SER A 1 90 ? 11.590 7.013 -25.106 1.00 94.31 90 SER A O 1
ATOM 737 N N . GLN A 1 91 ? 12.906 5.900 -26.544 1.00 92.25 91 GLN A N 1
ATOM 738 C CA . GLN A 1 91 ? 13.702 7.082 -26.918 1.00 92.25 91 GLN A CA 1
ATOM 739 C C . GLN A 1 91 ? 12.830 8.280 -27.332 1.00 92.25 91 GLN A C 1
ATOM 741 O O . GLN A 1 91 ? 13.092 9.405 -26.922 1.00 92.25 91 GLN A O 1
ATOM 746 N N . GLY A 1 92 ? 11.750 8.038 -28.083 1.00 94.00 92 GLY A N 1
ATOM 747 C CA . GLY A 1 92 ? 10.833 9.097 -28.513 1.00 94.00 92 GLY A CA 1
ATOM 748 C C . GLY A 1 92 ? 10.006 9.726 -27.385 1.00 94.00 92 GLY A C 1
ATOM 749 O O . GLY A 1 92 ? 9.537 10.848 -27.547 1.00 94.00 92 GLY A O 1
ATOM 750 N N . LEU A 1 93 ? 9.820 9.028 -26.259 1.00 92.44 93 LEU A N 1
ATOM 751 C CA . LEU A 1 93 ? 9.179 9.571 -25.053 1.00 92.44 93 LEU A CA 1
ATOM 752 C C . LEU A 1 93 ? 10.193 10.209 -24.095 1.00 92.44 93 LEU A C 1
ATOM 754 O O . LEU A 1 93 ? 9.829 11.121 -23.366 1.00 92.44 93 LEU A O 1
ATOM 758 N N . ALA A 1 94 ? 11.441 9.738 -24.095 1.00 90.75 94 ALA A N 1
ATOM 759 C CA . ALA A 1 94 ? 12.499 10.217 -23.207 1.00 90.75 94 ALA A CA 1
ATOM 760 C C . ALA A 1 94 ? 13.112 11.563 -23.638 1.00 90.75 94 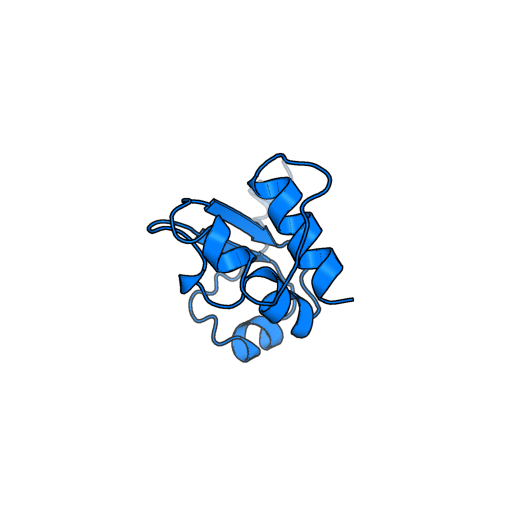ALA A C 1
ATOM 762 O O . ALA A 1 94 ? 13.698 12.253 -22.813 1.00 90.75 94 ALA A O 1
ATOM 763 N N . LEU A 1 95 ? 13.016 11.908 -24.927 1.00 85.25 95 LEU A N 1
ATOM 764 C CA . LEU A 1 95 ? 13.634 13.098 -25.531 1.00 85.25 95 LEU A CA 1
ATOM 765 C C . LEU A 1 95 ? 12.634 14.237 -25.811 1.00 85.25 95 LEU A C 1
ATOM 767 O O . LEU A 1 95 ? 12.950 15.142 -26.584 1.00 85.25 95 LEU A O 1
ATOM 771 N N . ARG A 1 96 ? 11.422 14.160 -25.253 1.00 62.94 96 ARG A N 1
ATOM 772 C CA . ARG A 1 96 ? 10.391 15.202 -25.370 1.00 62.94 96 ARG A CA 1
ATOM 773 C C . ARG A 1 96 ? 10.411 16.161 -24.194 1.00 62.94 96 ARG A C 1
ATOM 775 O O . ARG A 1 96 ? 10.706 15.698 -23.074 1.00 62.94 96 ARG A O 1
#